Protein AF-A0A6B3G313-F1 (afdb_monomer_lite)

Structure (mmCIF, N/CA/C/O backbone):
data_AF-A0A6B3G313-F1
#
_entry.id   AF-A0A6B3G313-F1
#
loop_
_atom_site.group_PDB
_atom_site.id
_atom_site.type_symbol
_atom_site.label_atom_id
_atom_site.label_alt_id
_atom_site.label_comp_id
_atom_site.label_asym_id
_atom_site.label_entity_id
_atom_site.label_seq_id
_atom_site.pdbx_PDB_ins_code
_atom_site.Cartn_x
_atom_site.Cartn_y
_atom_site.Cartn_z
_atom_site.occupancy
_atom_site.B_iso_or_equiv
_atom_site.auth_seq_id
_atom_site.auth_comp_id
_atom_site.auth_asym_id
_atom_site.auth_atom_id
_atom_site.pdbx_PDB_model_num
ATOM 1 N N . ALA A 1 1 ? -5.658 -6.125 6.075 1.00 93.69 1 ALA A N 1
ATOM 2 C CA . ALA A 1 1 ? -6.879 -5.408 5.652 1.00 93.69 1 ALA A CA 1
ATOM 3 C C . ALA A 1 1 ? -8.143 -6.051 6.220 1.00 93.69 1 ALA A C 1
ATOM 5 O O . ALA A 1 1 ? -8.729 -5.476 7.123 1.00 93.69 1 ALA A O 1
ATOM 6 N N . GLU A 1 2 ? -8.532 -7.254 5.785 1.00 96.81 2 GLU A N 1
ATOM 7 C CA . GLU A 1 2 ? -9.830 -7.853 6.154 1.00 96.81 2 GLU A CA 1
ATOM 8 C C . GLU A 1 2 ? -10.106 -7.962 7.658 1.00 96.81 2 GLU A C 1
ATOM 10 O O . GLU A 1 2 ? -11.240 -7.786 8.086 1.00 96.81 2 GLU A O 1
ATOM 15 N N . HIS A 1 3 ? -9.084 -8.248 8.470 1.00 97.56 3 HIS A N 1
ATOM 16 C CA . HIS A 1 3 ? -9.241 -8.299 9.923 1.00 97.56 3 HIS A CA 1
ATOM 17 C C . HIS A 1 3 ? -9.705 -6.951 10.498 1.00 97.56 3 HIS A C 1
ATOM 19 O O . HIS A 1 3 ? -10.662 -6.925 11.259 1.00 97.56 3 HIS A O 1
ATOM 25 N N . LEU A 1 4 ? -9.092 -5.839 10.076 1.00 97.62 4 LEU A N 1
ATOM 26 C CA . LEU A 1 4 ? -9.481 -4.488 10.498 1.00 97.62 4 LEU A CA 1
ATOM 27 C C . LEU A 1 4 ? -10.876 -4.116 9.980 1.00 97.62 4 LEU A C 1
ATOM 29 O O . LEU A 1 4 ? -11.671 -3.552 10.724 1.00 97.62 4 LEU A O 1
ATOM 33 N N . ILE A 1 5 ? -11.204 -4.516 8.748 1.00 98.00 5 ILE A N 1
ATOM 34 C CA . ILE A 1 5 ? -12.547 -4.323 8.180 1.00 98.00 5 ILE A CA 1
ATOM 35 C C . ILE A 1 5 ? -13.600 -5.059 9.018 1.00 98.00 5 ILE A C 1
ATOM 37 O O . ILE A 1 5 ? -14.640 -4.492 9.339 1.00 98.00 5 ILE A O 1
ATOM 41 N N . ARG A 1 6 ? -13.330 -6.305 9.435 1.00 97.94 6 ARG A N 1
ATOM 42 C CA . ARG A 1 6 ? -14.235 -7.067 10.316 1.00 97.94 6 ARG A CA 1
ATOM 43 C C . ARG A 1 6 ? -14.421 -6.428 11.692 1.00 97.94 6 ARG A C 1
ATOM 45 O O . ARG A 1 6 ? -15.450 -6.660 12.314 1.00 97.94 6 ARG A O 1
ATOM 52 N N . LEU A 1 7 ? -13.452 -5.640 12.154 1.00 98.19 7 LEU A N 1
ATOM 53 C CA . LEU A 1 7 ? -13.543 -4.864 13.393 1.00 98.19 7 LEU A CA 1
ATOM 54 C C . LEU A 1 7 ? -14.264 -3.515 13.212 1.00 98.19 7 LEU A C 1
ATOM 56 O O . LEU A 1 7 ? -14.427 -2.787 14.184 1.00 98.19 7 LEU A O 1
ATOM 60 N N . GLY A 1 8 ? -14.722 -3.189 11.997 1.00 98.12 8 GLY A N 1
ATOM 61 C CA . GLY A 1 8 ? -15.471 -1.966 11.698 1.00 98.12 8 GLY A CA 1
ATOM 62 C C . GLY A 1 8 ? -14.615 -0.786 11.235 1.00 98.12 8 GLY A C 1
ATOM 63 O O . GLY A 1 8 ? -15.145 0.311 11.088 1.00 98.12 8 GLY A O 1
ATOM 64 N N . HIS A 1 9 ? -13.317 -0.984 10.990 1.00 98.12 9 HIS A N 1
ATOM 65 C CA . HIS A 1 9 ? -12.454 0.068 10.453 1.00 98.12 9 HIS A CA 1
ATOM 66 C C . HIS A 1 9 ? -12.595 0.196 8.935 1.00 98.12 9 HIS A C 1
ATOM 68 O O . HIS A 1 9 ? -12.657 -0.805 8.214 1.00 98.12 9 HIS A O 1
ATOM 74 N N . GLU A 1 10 ? -12.558 1.431 8.440 1.00 97.69 10 GLU A N 1
ATOM 75 C CA . GLU A 1 10 ? -12.397 1.698 7.017 1.00 97.69 10 GLU A CA 1
ATOM 76 C C . GLU A 1 10 ? -10.942 1.451 6.608 1.00 97.69 10 GLU A C 1
ATOM 78 O O . GLU A 1 10 ? -10.001 1.910 7.255 1.00 97.69 10 GLU A O 1
ATOM 83 N N . VAL A 1 11 ? -10.744 0.671 5.546 1.00 98.00 11 VAL A N 1
ATOM 84 C CA . VAL A 1 11 ? -9.412 0.320 5.054 1.00 98.00 11 VAL A CA 1
ATOM 85 C C . VAL A 1 11 ? -9.391 0.509 3.550 1.00 98.00 11 VAL A C 1
ATOM 87 O O . VAL A 1 11 ? -10.234 -0.042 2.848 1.00 98.00 11 VAL A O 1
ATOM 90 N N . SER A 1 12 ? -8.378 1.217 3.060 1.00 98.06 12 SER A N 1
ATOM 91 C CA . SER A 1 12 ? -8.014 1.254 1.647 1.00 98.06 12 SER A CA 1
ATOM 92 C C . SER A 1 12 ? -6.596 0.711 1.482 1.00 98.06 12 SER A C 1
ATOM 94 O O . SER A 1 12 ? -5.729 0.961 2.318 1.00 98.06 12 SER A O 1
ATOM 96 N N . VAL A 1 13 ? -6.349 -0.056 0.422 1.00 97.50 13 VAL A N 1
ATOM 97 C CA . VAL A 1 13 ? -5.041 -0.653 0.126 1.00 97.50 13 VAL A CA 1
ATOM 98 C C . VAL A 1 13 ? -4.598 -0.218 -1.260 1.00 97.50 13 VAL A C 1
ATOM 100 O O . VAL A 1 13 ? -5.185 -0.636 -2.251 1.00 97.50 13 VAL A O 1
ATOM 103 N N . LEU A 1 14 ? -3.535 0.579 -1.343 1.00 95.69 14 LEU A N 1
ATOM 104 C CA . LEU A 1 14 ? -2.907 0.917 -2.616 1.00 95.69 14 LEU A CA 1
ATOM 105 C C . LEU A 1 14 ? -1.860 -0.144 -2.980 1.00 95.69 14 LEU A C 1
ATOM 107 O O . LEU A 1 14 ? -0.883 -0.324 -2.253 1.00 95.69 14 LEU A O 1
ATOM 111 N N . ALA A 1 15 ? -2.046 -0.836 -4.104 1.00 93.06 15 ALA A N 1
ATOM 112 C CA . ALA A 1 15 ? -1.151 -1.913 -4.530 1.00 93.06 15 ALA A CA 1
ATOM 113 C C . ALA A 1 15 ? -0.972 -1.959 -6.057 1.00 93.06 15 ALA A C 1
ATOM 115 O O . ALA A 1 15 ? -1.869 -1.543 -6.793 1.00 93.06 15 ALA A O 1
ATOM 116 N N . PRO A 1 16 ? 0.164 -2.470 -6.566 1.00 90.75 16 PRO A N 1
ATOM 117 C CA . PRO A 1 16 ? 0.299 -2.819 -7.977 1.00 90.75 16 PRO A CA 1
ATOM 118 C C . PRO A 1 16 ? -0.769 -3.823 -8.416 1.00 90.75 16 PRO A C 1
ATOM 120 O O . PRO A 1 16 ? -1.033 -4.787 -7.701 1.00 90.75 16 PRO A O 1
ATOM 123 N N . ALA A 1 17 ? -1.330 -3.632 -9.607 1.00 90.62 17 ALA A N 1
ATOM 124 C CA . ALA A 1 17 ? -2.228 -4.602 -10.226 1.00 90.62 17 ALA A CA 1
ATOM 125 C C . ALA A 1 17 ? -2.217 -4.451 -11.750 1.00 90.62 17 ALA A C 1
ATOM 127 O O . ALA A 1 17 ? -2.067 -3.338 -12.265 1.00 90.62 17 ALA A O 1
ATOM 128 N N . ASP A 1 18 ? -2.375 -5.571 -12.454 1.00 86.56 18 ASP A N 1
ATOM 129 C CA . ASP A 1 18 ? -2.667 -5.576 -13.888 1.00 86.56 18 ASP A CA 1
ATOM 130 C C . ASP A 1 18 ? -4.163 -5.306 -14.111 1.00 86.56 18 ASP A C 1
ATOM 132 O O . ASP A 1 18 ? -4.978 -5.653 -13.256 1.00 86.56 18 ASP A O 1
ATOM 136 N N . ASP A 1 19 ? -4.524 -4.716 -15.254 1.00 80.00 19 ASP A N 1
ATOM 137 C CA . ASP A 1 19 ? -5.892 -4.237 -15.532 1.00 80.00 19 ASP A CA 1
ATOM 138 C C . ASP A 1 19 ? -6.960 -5.346 -15.438 1.00 80.00 19 ASP A C 1
ATOM 140 O O . ASP A 1 19 ? -8.076 -5.098 -14.991 1.00 80.00 19 ASP A O 1
ATOM 144 N N . GLU A 1 20 ? -6.592 -6.586 -15.765 1.00 84.75 20 GLU A N 1
ATOM 145 C CA . GLU A 1 20 ? -7.478 -7.761 -15.726 1.00 84.75 20 GLU A CA 1
ATOM 146 C C . GLU A 1 20 ? -7.509 -8.465 -14.357 1.00 84.75 20 GLU A C 1
ATOM 148 O O . GLU A 1 20 ? -8.180 -9.483 -14.185 1.00 84.75 20 GLU A O 1
ATOM 153 N N . THR A 1 21 ? -6.752 -7.975 -13.369 1.00 87.69 21 THR A N 1
ATOM 154 C CA . THR A 1 21 ? -6.684 -8.617 -12.052 1.00 87.69 21 THR A CA 1
ATOM 155 C C . THR A 1 21 ? -7.937 -8.263 -11.248 1.00 87.69 21 THR A C 1
ATOM 157 O O . THR A 1 21 ? -8.125 -7.087 -10.929 1.00 87.69 21 THR A O 1
ATO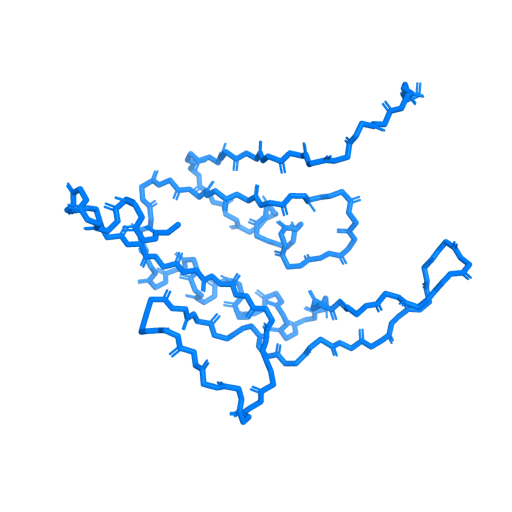M 160 N N . PRO A 1 22 ? -8.789 -9.230 -10.854 1.00 91.81 22 PRO A N 1
ATOM 161 C CA . PRO A 1 22 ? -9.917 -8.933 -9.984 1.00 91.81 22 PRO A CA 1
ATOM 162 C C . PRO A 1 22 ? -9.400 -8.520 -8.605 1.00 91.81 22 PRO A C 1
ATOM 164 O O . PRO A 1 22 ? -8.680 -9.269 -7.942 1.00 91.81 22 PRO A O 1
ATOM 167 N N . LEU A 1 23 ? -9.774 -7.320 -8.169 1.00 93.69 23 LEU A N 1
ATOM 168 C CA . LEU A 1 23 ? -9.348 -6.759 -6.893 1.00 93.69 23 LEU A CA 1
ATOM 169 C C . LEU A 1 23 ? -10.515 -6.705 -5.899 1.00 93.69 23 LEU A C 1
ATOM 171 O O . LEU A 1 23 ? -11.641 -6.372 -6.281 1.00 93.69 23 LEU A O 1
ATOM 175 N N . PRO A 1 24 ? -10.271 -6.986 -4.606 1.00 95.62 24 PRO A N 1
ATOM 176 C CA . PRO A 1 24 ? -11.239 -6.682 -3.562 1.00 95.62 24 PRO A CA 1
ATOM 177 C C . PRO A 1 24 ? -11.614 -5.195 -3.578 1.00 95.62 24 PRO A C 1
ATOM 179 O O . PRO A 1 24 ? -10.778 -4.345 -3.873 1.00 95.62 24 PRO A O 1
ATOM 182 N N . ARG A 1 25 ? -12.846 -4.860 -3.173 1.00 94.69 25 ARG A N 1
ATOM 183 C CA . ARG A 1 25 ? -13.371 -3.476 -3.217 1.00 94.69 25 ARG A CA 1
ATOM 184 C C . ARG A 1 25 ? -12.540 -2.442 -2.452 1.00 94.69 25 ARG A C 1
ATOM 186 O O . ARG A 1 25 ? -12.600 -1.265 -2.776 1.00 94.69 25 ARG A O 1
ATOM 193 N N . TYR A 1 26 ? -11.799 -2.870 -1.434 1.00 96.25 26 TYR A N 1
ATOM 194 C CA . TYR A 1 26 ? -10.936 -1.994 -0.640 1.00 96.25 26 TYR A CA 1
ATOM 195 C C . TYR A 1 26 ? -9.550 -1.775 -1.269 1.00 96.25 26 TYR A C 1
ATOM 197 O O . TYR A 1 26 ? -8.735 -1.051 -0.702 1.00 96.25 26 TYR A O 1
ATOM 205 N N . VAL A 1 27 ? -9.236 -2.421 -2.396 1.00 97.00 27 VAL A N 1
ATOM 206 C CA . VAL A 1 27 ? -7.936 -2.307 -3.062 1.00 97.00 27 VAL A CA 1
ATOM 207 C C . VAL A 1 27 ? -8.029 -1.326 -4.225 1.00 97.00 27 VAL A C 1
ATOM 209 O O . VAL A 1 27 ? -8.877 -1.451 -5.105 1.00 97.00 27 VAL A O 1
ATOM 212 N N . VAL A 1 28 ? -7.109 -0.367 -4.246 1.00 95.56 28 VAL A N 1
ATOM 213 C CA . VAL A 1 28 ? -6.930 0.616 -5.312 1.00 95.56 28 VAL A CA 1
ATOM 214 C C . VAL A 1 28 ? -5.683 0.245 -6.105 1.00 95.56 28 VAL A C 1
ATOM 216 O O . VAL A 1 28 ? -4.594 0.089 -5.546 1.00 95.56 28 VAL A O 1
ATOM 219 N N .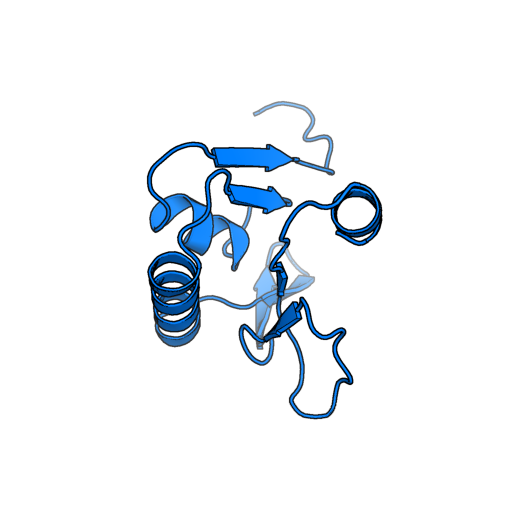 SER A 1 29 ? -5.830 0.119 -7.424 1.00 94.12 29 SER A N 1
ATOM 220 C CA . SER A 1 29 ? -4.699 -0.166 -8.304 1.00 94.12 29 SER A CA 1
ATOM 221 C C . SER A 1 29 ? -3.769 1.046 -8.415 1.00 94.12 29 SER A C 1
ATOM 223 O O . SER A 1 29 ? -4.171 2.142 -8.806 1.00 94.12 29 SER A O 1
ATOM 225 N N . ALA A 1 30 ? -2.482 0.830 -8.149 1.00 92.81 30 ALA A N 1
ATOM 226 C CA . ALA A 1 30 ? -1.400 1.756 -8.481 1.00 92.81 30 ALA A CA 1
ATOM 227 C C . ALA A 1 30 ? -0.942 1.628 -9.950 1.00 92.81 30 ALA A C 1
ATOM 229 O O . ALA A 1 30 ? 0.020 2.286 -10.371 1.00 92.81 30 ALA A O 1
ATOM 230 N N . GLY A 1 31 ? -1.636 0.796 -10.731 1.00 90.69 31 GLY A N 1
ATOM 231 C CA . GLY A 1 31 ? -1.306 0.358 -12.081 1.00 90.69 31 GLY A CA 1
ATOM 232 C C . GLY A 1 31 ? -0.263 -0.754 -12.120 1.00 90.69 31 GLY A C 1
ATOM 233 O O . GLY A 1 31 ? 0.225 -1.221 -11.088 1.00 90.69 31 GLY A O 1
ATOM 234 N N . ARG A 1 32 ? 0.105 -1.151 -13.338 1.00 87.69 32 ARG A N 1
ATOM 235 C CA . ARG A 1 32 ? 1.025 -2.262 -13.575 1.00 87.69 32 ARG A CA 1
ATOM 236 C C . ARG A 1 32 ? 2.451 -1.979 -13.099 1.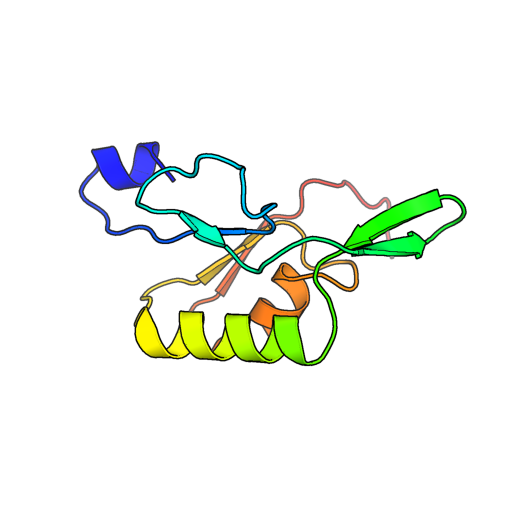00 87.69 32 ARG A C 1
ATOM 238 O O . ARG A 1 32 ? 3.029 -0.940 -13.419 1.00 87.69 32 ARG A O 1
ATOM 245 N N . ALA A 1 33 ? 3.044 -2.965 -12.429 1.00 86.56 33 ALA A N 1
ATOM 246 C CA . ALA A 1 33 ? 4.459 -2.966 -12.073 1.00 86.56 33 ALA A CA 1
ATOM 247 C C . ALA A 1 33 ? 5.349 -3.211 -13.300 1.00 86.56 33 ALA A C 1
ATOM 249 O O . ALA A 1 33 ? 5.102 -4.128 -14.094 1.00 86.56 33 ALA A O 1
ATOM 250 N N . VAL A 1 34 ? 6.413 -2.419 -13.429 1.00 83.25 34 VAL A N 1
ATOM 251 C CA . VAL A 1 34 ? 7.381 -2.500 -14.529 1.00 83.25 34 VAL A CA 1
ATOM 252 C C . VAL A 1 34 ? 8.616 -3.281 -14.063 1.00 83.25 34 VAL A C 1
ATOM 254 O O . VAL A 1 34 ? 9.070 -3.064 -12.938 1.00 83.25 34 VAL A O 1
ATOM 257 N N . PRO A 1 35 ? 9.163 -4.202 -14.880 1.00 81.94 35 PRO A N 1
ATOM 258 C CA . PRO A 1 35 ? 10.409 -4.885 -14.554 1.00 81.94 35 PRO A CA 1
ATOM 259 C C . PRO A 1 35 ? 11.590 -3.906 -14.580 1.00 81.94 35 PRO A C 1
ATOM 261 O O . PRO A 1 35 ? 11.814 -3.218 -15.574 1.00 81.94 35 PRO A O 1
ATOM 264 N N . VAL A 1 36 ? 12.357 -3.870 -13.495 1.00 78.12 36 VAL A N 1
ATOM 265 C CA . VAL A 1 36 ? 13.550 -3.040 -13.320 1.00 78.12 36 VAL A CA 1
ATOM 266 C C . VAL A 1 36 ? 14.689 -3.921 -12.794 1.00 78.12 36 VAL A C 1
ATOM 268 O O . VAL A 1 36 ? 14.490 -4.645 -11.814 1.00 78.12 36 VAL A O 1
ATOM 271 N N . PRO A 1 37 ? 15.883 -3.885 -13.411 1.00 77.69 37 PRO A N 1
ATOM 272 C CA . PRO A 1 37 ? 17.055 -4.568 -12.874 1.00 77.69 37 PRO A CA 1
ATOM 273 C C . PRO A 1 37 ? 17.428 -4.021 -11.489 1.00 77.69 37 PRO A C 1
ATOM 275 O O . PRO A 1 37 ? 17.587 -2.813 -11.318 1.00 77.69 37 PRO A O 1
ATOM 278 N N . TYR A 1 38 ? 17.581 -4.901 -10.502 1.00 68.25 38 TYR A N 1
ATOM 279 C CA . TYR A 1 38 ? 17.923 -4.543 -9.127 1.00 68.25 38 TYR A CA 1
ATOM 280 C C . TYR A 1 38 ? 18.718 -5.666 -8.447 1.00 68.25 38 TYR A C 1
ATOM 282 O O . TYR A 1 38 ? 18.282 -6.818 -8.427 1.00 68.25 38 TYR A O 1
ATOM 290 N N . ASN A 1 39 ? 19.889 -5.334 -7.889 1.00 68.00 39 ASN A N 1
ATOM 291 C CA . ASN A 1 39 ? 20.767 -6.257 -7.150 1.00 68.00 39 ASN A CA 1
ATOM 292 C C . ASN A 1 39 ? 21.039 -7.596 -7.868 1.00 68.00 39 ASN A C 1
ATOM 294 O O . ASN A 1 39 ? 20.993 -8.660 -7.258 1.00 68.00 39 ASN A O 1
ATOM 298 N N . GLY A 1 40 ? 21.283 -7.557 -9.182 1.00 75.12 40 GLY A N 1
ATOM 299 C CA . GLY A 1 40 ? 21.542 -8.761 -9.986 1.00 75.12 40 GLY A CA 1
ATOM 300 C C . GLY A 1 40 ? 20.298 -9.591 -10.335 1.00 75.12 40 GLY A C 1
ATOM 301 O O . GLY A 1 40 ? 20.427 -10.648 -10.943 1.00 75.12 40 GLY A O 1
ATOM 302 N N . SER A 1 41 ? 19.099 -9.110 -9.995 1.00 73.62 41 SER A N 1
ATOM 303 C CA . SER A 1 41 ? 17.802 -9.708 -10.339 1.00 73.62 41 SER A CA 1
ATOM 304 C C . SER A 1 41 ? 16.909 -8.712 -11.096 1.00 73.62 41 SER A C 1
ATOM 306 O O . SER A 1 41 ? 17.291 -7.559 -11.296 1.00 73.62 41 SER A O 1
ATOM 308 N N . VAL A 1 42 ? 15.717 -9.133 -11.528 1.00 75.88 42 VAL A N 1
ATOM 309 C CA . VAL A 1 42 ? 14.685 -8.236 -12.076 1.00 75.88 42 VAL A CA 1
ATOM 310 C C . VAL A 1 42 ? 13.551 -8.125 -11.063 1.00 75.88 42 VAL A C 1
ATOM 312 O O . VAL A 1 42 ? 12.826 -9.092 -10.833 1.00 75.88 42 VAL A O 1
ATOM 315 N N . ALA A 1 43 ? 13.380 -6.940 -10.481 1.00 76.88 43 ALA A N 1
ATOM 316 C CA . ALA A 1 43 ? 12.269 -6.629 -9.591 1.00 76.88 43 ALA A CA 1
ATOM 317 C C . ALA A 1 43 ? 11.109 -6.017 -10.387 1.00 76.88 43 ALA A C 1
ATOM 319 O O . ALA A 1 43 ? 11.329 -5.268 -11.334 1.00 76.88 43 ALA A O 1
ATOM 320 N N . ARG A 1 44 ? 9.857 -6.302 -10.013 1.00 77.44 44 ARG A N 1
ATOM 321 C CA . ARG A 1 44 ? 8.684 -5.630 -10.596 1.00 77.44 44 ARG A CA 1
ATOM 322 C C . ARG A 1 44 ? 8.251 -4.496 -9.678 1.00 77.44 44 ARG A C 1
ATOM 324 O O . ARG A 1 44 ? 7.779 -4.756 -8.577 1.00 77.44 44 ARG A O 1
ATOM 331 N N . LEU A 1 45 ? 8.414 -3.253 -10.127 1.00 79.31 45 LEU A N 1
ATOM 332 C CA . LEU A 1 45 ? 8.245 -2.065 -9.290 1.00 79.31 45 LEU A CA 1
ATOM 333 C C . LEU A 1 45 ? 7.226 -1.086 -9.891 1.0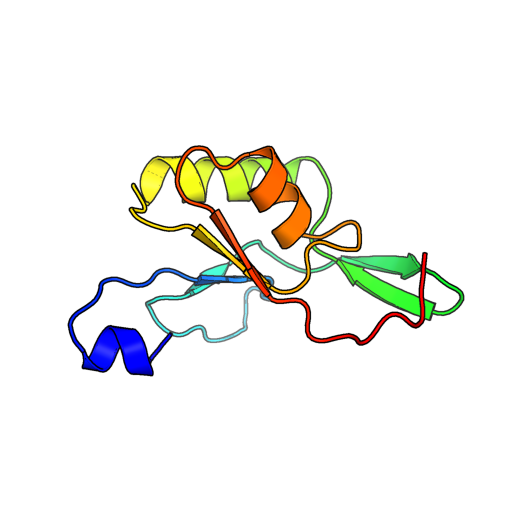0 79.31 45 LEU A C 1
ATOM 335 O O . LEU A 1 45 ? 7.211 -0.840 -11.099 1.00 79.31 45 LEU A O 1
ATOM 339 N N . ASN A 1 46 ? 6.413 -0.471 -9.029 1.00 80.88 46 ASN A N 1
ATOM 340 C CA . ASN A 1 46 ? 5.669 0.751 -9.343 1.00 80.88 46 ASN A CA 1
ATOM 341 C C . ASN A 1 46 ? 6.468 1.942 -8.825 1.00 80.88 46 ASN A C 1
ATOM 343 O O . ASN A 1 46 ? 6.389 2.297 -7.650 1.00 80.88 46 ASN A O 1
ATOM 347 N N . PHE A 1 47 ? 7.245 2.557 -9.710 1.00 77.50 47 PHE A N 1
ATOM 348 C CA . PHE A 1 47 ? 8.063 3.723 -9.393 1.00 77.50 47 PHE A CA 1
ATOM 349 C C . PHE A 1 47 ? 7.987 4.758 -10.530 1.00 77.50 47 PHE A C 1
ATOM 351 O O . PHE A 1 47 ? 7.515 4.441 -11.622 1.00 77.50 47 PHE A O 1
ATOM 358 N N . GLY A 1 48 ? 8.379 6.009 -10.271 1.00 85.19 48 GLY A N 1
ATOM 359 C CA . GLY A 1 48 ? 8.344 7.106 -11.251 1.00 85.19 48 GLY A CA 1
ATOM 360 C C . GLY A 1 48 ? 7.109 8.016 -11.174 1.00 85.19 48 GLY A C 1
ATOM 361 O O . GLY A 1 48 ? 6.253 7.872 -10.299 1.00 85.19 48 GLY A O 1
ATOM 362 N N . PHE A 1 49 ? 7.027 8.984 -12.095 1.00 87.94 49 PHE A N 1
ATOM 363 C CA . PHE A 1 49 ? 6.081 10.110 -12.024 1.00 87.94 49 PHE A CA 1
ATOM 364 C C . PHE A 1 49 ? 4.605 9.697 -11.963 1.00 87.94 49 PHE A C 1
ATOM 366 O O . PHE A 1 49 ? 3.847 10.266 -11.179 1.00 87.94 49 PHE A O 1
ATOM 373 N N . LEU A 1 50 ? 4.196 8.698 -12.752 1.00 91.38 50 LEU A N 1
ATOM 374 C CA . LEU A 1 50 ? 2.810 8.214 -12.762 1.00 91.38 50 LEU A CA 1
ATOM 375 C C . LEU A 1 50 ? 2.438 7.535 -11.439 1.00 91.38 50 LEU A C 1
ATOM 377 O O . LEU A 1 50 ? 1.383 7.820 -10.875 1.00 91.38 50 LEU A O 1
ATOM 381 N N . SER A 1 51 ? 3.327 6.691 -10.910 1.00 91.69 51 SER A N 1
ATOM 382 C CA . SER A 1 51 ? 3.151 6.043 -9.606 1.00 91.69 51 SER A CA 1
ATOM 383 C C . SER A 1 51 ? 3.069 7.085 -8.488 1.00 91.69 51 SER A C 1
ATOM 385 O O . SER A 1 51 ? 2.166 7.025 -7.660 1.00 91.69 51 SER A O 1
ATOM 387 N N . ALA A 1 52 ? 3.935 8.104 -8.515 1.00 92.75 52 ALA A N 1
ATOM 388 C CA . ALA A 1 52 ? 3.904 9.204 -7.551 1.00 92.75 52 ALA A CA 1
ATOM 389 C C . ALA A 1 52 ? 2.603 10.022 -7.638 1.00 92.75 52 ALA A C 1
ATOM 391 O O . ALA A 1 52 ? 2.028 10.385 -6.614 1.00 92.75 52 ALA A O 1
ATOM 392 N N . ALA A 1 53 ? 2.101 10.293 -8.847 1.00 94.88 53 ALA A N 1
ATOM 393 C CA . ALA A 1 53 ? 0.826 10.981 -9.033 1.00 94.88 53 ALA A CA 1
ATOM 394 C C . ALA A 1 53 ? -0.351 10.178 -8.459 1.00 94.88 53 ALA A C 1
ATOM 396 O O . ALA A 1 53 ? -1.177 10.749 -7.749 1.00 94.88 53 ALA A O 1
ATOM 397 N N . ARG A 1 54 ? -0.390 8.860 -8.699 1.00 95.12 54 ARG A N 1
ATOM 398 C CA . ARG A 1 54 ? -1.412 7.960 -8.140 1.00 95.12 54 ARG A CA 1
ATOM 399 C C . ARG A 1 54 ? -1.360 7.901 -6.616 1.00 95.12 54 ARG A C 1
ATOM 401 O O . ARG A 1 54 ? -2.401 8.021 -5.984 1.00 95.12 54 ARG A O 1
ATOM 408 N N . VAL A 1 55 ? -0.164 7.793 -6.035 1.00 95.50 55 VAL A N 1
ATOM 409 C CA . VAL A 1 55 ? 0.034 7.828 -4.576 1.00 95.50 55 VAL A CA 1
ATOM 410 C C . VAL A 1 55 ? -0.507 9.125 -3.985 1.00 95.50 55 VAL A C 1
ATOM 412 O O . VAL A 1 55 ? -1.314 9.080 -3.064 1.00 95.50 55 VAL A O 1
ATOM 415 N N . ARG A 1 56 ? -0.120 10.284 -4.534 1.00 95.44 56 ARG A N 1
ATOM 416 C CA . ARG A 1 56 ? -0.597 11.586 -4.037 1.00 95.44 56 ARG A CA 1
ATOM 417 C C . ARG A 1 56 ? -2.112 11.715 -4.131 1.00 95.44 56 ARG A C 1
ATOM 419 O O . ARG A 1 56 ? -2.728 12.201 -3.192 1.00 95.44 56 ARG A O 1
ATOM 426 N N . ARG A 1 57 ? -2.704 11.273 -5.245 1.00 96.00 57 ARG A N 1
ATOM 427 C CA . ARG A 1 57 ? -4.158 11.292 -5.434 1.00 96.00 57 ARG A CA 1
ATOM 428 C C . ARG A 1 57 ? -4.860 10.412 -4.402 1.00 96.00 57 ARG A C 1
ATOM 430 O O . ARG A 1 57 ? -5.802 10.868 -3.774 1.00 96.00 57 ARG A O 1
ATOM 437 N N . TRP A 1 58 ? -4.368 9.192 -4.199 1.00 97.19 58 TRP A N 1
ATOM 438 C CA . TRP A 1 58 ? -4.926 8.256 -3.225 1.00 97.19 58 TRP A CA 1
ATOM 439 C C . TRP A 1 58 ? -4.828 8.781 -1.787 1.00 97.19 58 TRP A C 1
ATOM 441 O O . TRP A 1 58 ? -5.812 8.740 -1.059 1.00 97.19 58 TRP A O 1
ATOM 451 N N . LEU A 1 59 ? -3.677 9.339 -1.398 1.00 96.31 59 LEU A N 1
ATOM 452 C CA . LEU A 1 59 ? -3.489 9.949 -0.077 1.00 96.31 59 LEU A CA 1
ATOM 453 C C . LEU A 1 59 ? -4.402 11.161 0.141 1.00 96.31 59 LEU A C 1
ATOM 455 O O . LEU A 1 59 ? -4.977 11.306 1.213 1.00 96.31 59 LEU A O 1
ATOM 459 N N . HIS A 1 60 ? -4.530 12.021 -0.873 1.00 95.00 60 HIS A N 1
ATOM 460 C CA . HIS A 1 60 ? -5.383 13.206 -0.815 1.00 95.00 60 HIS A CA 1
ATOM 461 C C . HIS A 1 60 ? -6.865 12.838 -0.679 1.00 95.00 60 HIS A C 1
ATOM 463 O O . HIS A 1 60 ? -7.569 13.418 0.140 1.00 95.00 60 HIS A O 1
ATOM 469 N N . ASP A 1 61 ? -7.335 11.879 -1.477 1.00 95.50 61 ASP A N 1
ATOM 470 C CA . ASP A 1 61 ? -8.752 11.517 -1.523 1.00 95.50 61 ASP A CA 1
ATOM 471 C C . ASP A 1 61 ? -9.173 10.619 -0.347 1.00 95.50 61 ASP A C 1
ATOM 473 O O . ASP A 1 61 ? -10.348 10.597 0.002 1.00 95.50 61 ASP A O 1
ATOM 477 N N . GLY A 1 62 ? -8.238 9.869 0.249 1.00 92.75 62 GLY A N 1
ATOM 478 C CA . GLY A 1 62 ? -8.539 8.866 1.273 1.00 92.75 62 GLY A CA 1
ATOM 479 C C . GLY A 1 62 ? -8.595 9.367 2.717 1.00 92.75 62 GLY A C 1
ATOM 480 O O . GLY A 1 62 ? -9.037 8.613 3.576 1.00 92.75 62 GLY A O 1
ATOM 481 N N . THR A 1 63 ? -8.142 10.598 2.999 1.00 90.38 63 THR A N 1
ATOM 482 C CA . THR A 1 63 ? -8.215 11.245 4.333 1.00 90.38 63 THR A CA 1
ATOM 483 C C . THR A 1 63 ? -7.887 10.305 5.506 1.00 90.38 63 THR A C 1
ATOM 485 O O . THR A 1 63 ? -8.660 10.176 6.450 1.00 90.38 63 THR A O 1
ATOM 488 N N . PHE A 1 64 ? -6.763 9.594 5.421 1.00 96.50 64 PHE A N 1
ATOM 489 C CA . PHE A 1 64 ? -6.443 8.505 6.345 1.00 96.50 64 PHE A CA 1
ATOM 490 C C . PHE A 1 64 ? -5.969 8.993 7.721 1.00 96.50 64 PHE A C 1
ATOM 492 O O . PHE A 1 64 ? -5.061 9.820 7.803 1.00 96.50 64 PHE A O 1
ATOM 499 N N . ASP A 1 65 ? -6.486 8.387 8.794 1.00 97.06 65 ASP A N 1
ATOM 500 C CA . ASP A 1 65 ? -5.993 8.617 10.162 1.00 97.06 65 ASP A CA 1
ATOM 501 C C . ASP A 1 65 ? -4.592 8.024 10.386 1.00 97.06 65 ASP A C 1
ATOM 503 O O . ASP A 1 65 ? -3.788 8.553 11.156 1.00 97.06 65 ASP A O 1
ATOM 507 N N . VAL A 1 66 ? -4.299 6.901 9.719 1.00 96.94 66 VAL A N 1
ATOM 508 C CA . VAL A 1 66 ? -3.016 6.192 9.786 1.00 96.94 66 VAL A CA 1
ATOM 509 C C . VAL A 1 66 ? -2.641 5.666 8.407 1.00 96.94 66 VAL A C 1
ATOM 511 O O . VAL A 1 66 ? -3.435 4.999 7.743 1.00 96.94 66 VAL A O 1
ATOM 514 N N . ILE A 1 67 ? -1.390 5.894 8.007 1.00 97.19 67 ILE A N 1
ATOM 515 C CA . ILE A 1 67 ? -0.793 5.286 6.816 1.00 97.19 67 ILE A CA 1
ATOM 516 C C . ILE A 1 67 ? 0.112 4.134 7.241 1.00 97.19 67 ILE A C 1
ATOM 518 O O . ILE A 1 67 ? 1.149 4.348 7.866 1.00 97.19 67 ILE A O 1
ATOM 522 N N . HIS A 1 68 ? -0.250 2.905 6.869 1.00 97.00 68 HIS A N 1
ATOM 523 C CA . HIS A 1 68 ? 0.594 1.728 7.087 1.00 97.00 68 HIS A CA 1
ATOM 524 C C . HIS A 1 68 ? 1.313 1.336 5.794 1.00 97.00 68 HIS A C 1
ATOM 526 O O . HIS A 1 68 ? 0.686 0.979 4.800 1.00 97.00 68 HIS A O 1
ATOM 532 N N . ILE A 1 69 ? 2.643 1.391 5.816 1.00 94.69 69 ILE A N 1
ATOM 533 C CA . ILE A 1 69 ? 3.521 1.056 4.698 1.00 94.69 69 ILE A CA 1
ATOM 534 C C . ILE A 1 69 ? 4.217 -0.285 4.950 1.00 94.69 69 ILE A C 1
ATOM 536 O O . ILE A 1 69 ? 4.774 -0.529 6.022 1.00 94.69 69 ILE A O 1
ATOM 540 N N . HIS A 1 70 ? 4.241 -1.142 3.935 1.00 91.56 70 HIS A N 1
ATOM 541 C CA . HIS A 1 70 ? 5.033 -2.368 3.942 1.00 91.56 70 HIS A CA 1
ATOM 542 C C . HIS A 1 70 ? 6.323 -2.163 3.139 1.00 91.56 70 HIS A C 1
ATOM 544 O O . HIS A 1 70 ? 6.277 -1.715 1.996 1.00 91.56 70 HIS A O 1
ATOM 550 N N . GLU A 1 71 ? 7.458 -2.480 3.760 1.00 84.69 71 GLU A N 1
ATOM 551 C CA . GLU A 1 71 ? 8.801 -2.553 3.162 1.00 84.69 71 GLU A CA 1
ATOM 552 C C . GLU A 1 71 ? 9.231 -1.349 2.293 1.00 84.69 71 GLU A C 1
ATOM 554 O O . GLU A 1 71 ? 9.492 -1.489 1.095 1.00 84.69 71 GLU A O 1
ATOM 559 N N . PRO A 1 72 ? 9.393 -0.144 2.872 1.00 78.06 72 PRO A N 1
ATOM 560 C CA . PRO A 1 72 ? 9.814 1.047 2.127 1.00 78.06 72 PRO A CA 1
ATOM 561 C C . PRO A 1 72 ? 11.335 1.117 1.847 1.00 78.06 72 PRO A C 1
ATOM 563 O O . PRO A 1 72 ? 11.895 2.207 1.793 1.00 78.06 72 PRO A O 1
ATOM 566 N N . THR A 1 73 ? 12.041 -0.012 1.706 1.00 71.19 73 THR A N 1
ATOM 567 C CA . THR A 1 73 ? 13.523 -0.047 1.628 1.00 71.19 73 THR A CA 1
ATOM 568 C C . THR A 1 73 ? 14.097 0.101 0.221 1.00 71.19 73 THR A C 1
ATOM 570 O O . THR A 1 73 ? 15.251 0.490 0.068 1.00 71.19 73 THR A O 1
ATOM 573 N N . SER A 1 74 ? 13.316 -0.200 -0.813 1.00 72.88 74 SER A N 1
ATOM 574 C CA . SER A 1 74 ? 13.713 -0.078 -2.220 1.00 72.88 74 SER A CA 1
ATOM 575 C C . SER A 1 74 ? 12.828 0.943 -2.939 1.00 72.88 74 SER A C 1
ATOM 577 O O . SER A 1 74 ? 11.755 1.276 -2.425 1.00 72.88 74 SER A O 1
ATOM 579 N N . PRO A 1 75 ? 13.237 1.458 -4.117 1.00 77.56 75 PRO A N 1
ATOM 580 C CA . PRO A 1 75 ? 12.377 2.291 -4.952 1.00 77.56 75 PRO A CA 1
ATOM 581 C C . PRO A 1 75 ? 11.045 1.587 -5.228 1.00 77.56 75 PRO A C 1
ATOM 583 O O . PRO A 1 75 ? 10.951 0.678 -6.048 1.00 77.56 75 PRO A O 1
ATOM 586 N N . SER A 1 76 ? 10.004 1.987 -4.506 1.00 84.56 76 SER A N 1
ATOM 587 C CA . SER A 1 76 ? 8.732 1.275 -4.478 1.00 84.56 76 SER A CA 1
ATOM 588 C C . SER A 1 76 ? 7.573 2.238 -4.272 1.00 84.56 76 SER A C 1
ATOM 590 O O . SER A 1 76 ? 7.747 3.408 -3.919 1.00 84.56 76 SER A O 1
ATOM 592 N N . LEU A 1 77 ? 6.364 1.714 -4.451 1.00 89.56 77 LEU A N 1
ATOM 593 C CA . LEU A 1 77 ? 5.134 2.415 -4.110 1.00 89.56 77 LEU A CA 1
ATOM 594 C C . LEU A 1 77 ? 5.107 2.818 -2.627 1.00 89.56 77 LEU A C 1
ATOM 596 O O . LEU A 1 77 ? 4.664 3.915 -2.301 1.00 89.56 77 LEU A O 1
ATOM 600 N N . GLY A 1 78 ? 5.638 1.958 -1.751 1.00 90.12 78 GLY A N 1
ATOM 601 C CA . GLY A 1 78 ? 5.752 2.221 -0.319 1.00 90.12 78 GLY A CA 1
ATOM 602 C C . GLY A 1 78 ? 6.707 3.372 -0.008 1.00 90.12 78 GLY A C 1
ATOM 603 O O . GLY A 1 78 ? 6.377 4.233 0.801 1.00 90.12 78 GLY A O 1
ATOM 604 N N . LEU A 1 79 ? 7.849 3.457 -0.698 1.00 90.31 79 LEU A N 1
ATOM 605 C CA . LEU A 1 79 ? 8.770 4.588 -0.539 1.00 90.31 79 LEU A CA 1
ATOM 606 C C . LEU A 1 79 ? 8.147 5.902 -1.037 1.00 90.31 79 LEU A C 1
ATOM 608 O O . LEU A 1 79 ? 8.243 6.926 -0.364 1.00 90.31 79 LEU A O 1
ATOM 612 N N . LEU A 1 80 ? 7.449 5.870 -2.178 1.00 92.44 80 LEU A N 1
ATOM 613 C CA . LEU A 1 80 ? 6.718 7.035 -2.690 1.00 92.44 80 LEU A CA 1
ATOM 614 C C . LEU A 1 80 ? 5.619 7.489 -1.720 1.00 92.44 80 LEU A C 1
ATOM 616 O O . LEU A 1 80 ? 5.455 8.689 -1.509 1.00 92.44 80 LEU A O 1
ATOM 620 N N . ALA A 1 81 ? 4.891 6.548 -1.113 1.00 93.19 81 ALA A N 1
ATOM 621 C CA . ALA A 1 81 ? 3.911 6.844 -0.072 1.00 93.19 81 ALA A CA 1
ATOM 622 C C . ALA A 1 81 ? 4.573 7.450 1.168 1.00 93.19 81 ALA A C 1
ATOM 624 O O . ALA A 1 81 ? 4.070 8.437 1.689 1.00 93.19 81 ALA A O 1
ATOM 625 N N . CYS A 1 82 ? 5.731 6.935 1.589 1.00 92.94 82 CYS A N 1
ATOM 626 C CA . CYS A 1 82 ? 6.480 7.470 2.724 1.00 92.94 82 CYS A CA 1
ATOM 627 C C . CYS A 1 82 ? 6.924 8.923 2.501 1.00 92.94 82 CYS A C 1
ATOM 629 O O . CYS A 1 82 ? 6.916 9.713 3.438 1.00 92.94 82 CYS A O 1
ATOM 631 N N . TRP A 1 83 ? 7.306 9.283 1.273 1.00 92.44 83 TRP A N 1
ATOM 632 C CA . TRP A 1 83 ? 7.687 10.658 0.934 1.00 92.44 83 TRP A CA 1
ATOM 633 C C . TRP A 1 83 ? 6.495 11.602 0.776 1.00 92.44 83 TRP A C 1
ATOM 635 O O . TRP A 1 83 ? 6.627 12.794 1.040 1.00 92.44 83 TRP A O 1
ATOM 645 N N . ALA A 1 84 ? 5.355 11.099 0.300 1.00 93.81 84 ALA A N 1
ATOM 646 C CA . ALA A 1 84 ? 4.189 11.923 -0.007 1.00 93.81 84 ALA A CA 1
ATOM 647 C C . ALA A 1 84 ? 3.209 12.073 1.167 1.00 93.81 84 ALA A C 1
ATOM 649 O O . ALA A 1 84 ? 2.506 13.079 1.239 1.00 93.81 84 ALA A O 1
ATOM 650 N N . ALA A 1 85 ? 3.122 11.077 2.051 1.00 93.75 85 ALA A N 1
ATOM 651 C CA . ALA A 1 85 ? 2.197 11.084 3.176 1.00 93.75 85 ALA A CA 1
ATOM 652 C C . ALA A 1 85 ? 2.587 12.130 4.226 1.00 93.75 85 ALA A C 1
ATOM 654 O O . ALA A 1 85 ? 3.756 12.471 4.401 1.00 93.75 85 ALA A O 1
ATOM 655 N N . GLN A 1 86 ? 1.582 12.635 4.933 1.00 90.94 86 GLN A N 1
ATOM 656 C CA . GLN A 1 86 ? 1.718 13.532 6.077 1.00 90.94 86 GLN A CA 1
ATOM 657 C C . GLN A 1 86 ? 0.869 12.963 7.218 1.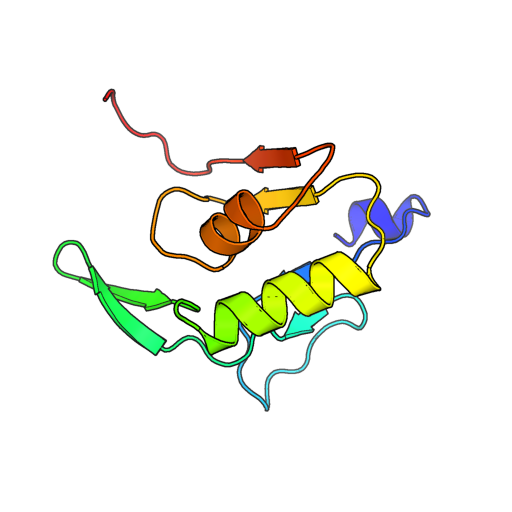00 90.94 86 GLN A C 1
ATOM 659 O O . GLN A 1 86 ? -0.184 12.383 6.957 1.00 90.94 86 GLN A O 1
ATOM 664 N N . GLY A 1 87 ? 1.309 13.132 8.466 1.00 91.44 87 GLY A N 1
ATOM 665 C CA . GLY A 1 87 ? 0.603 12.608 9.640 1.00 91.44 87 GLY A CA 1
ATOM 666 C C . GLY A 1 87 ? 1.144 11.258 10.137 1.00 91.44 87 GLY A C 1
ATOM 667 O O . GLY A 1 87 ? 2.325 10.966 9.937 1.00 91.44 87 GLY A O 1
ATOM 668 N N . PRO A 1 88 ? 0.326 10.452 10.841 1.00 96.38 88 PRO A N 1
ATOM 669 C CA . PRO A 1 88 ? 0.772 9.203 11.456 1.00 96.38 88 PRO A CA 1
ATOM 670 C C . PRO A 1 88 ? 1.128 8.129 10.418 1.00 96.38 88 PRO A C 1
ATOM 672 O O . PRO A 1 88 ? 0.263 7.610 9.710 1.00 96.38 88 PRO A O 1
ATOM 675 N N . ILE A 1 89 ? 2.411 7.764 10.355 1.00 95.88 89 ILE A N 1
ATOM 676 C CA . ILE A 1 89 ? 2.927 6.726 9.455 1.00 95.88 89 ILE A CA 1
ATOM 677 C C . ILE A 1 89 ? 3.493 5.573 10.284 1.00 95.88 89 ILE A C 1
ATOM 679 O O . ILE A 1 89 ? 4.336 5.771 11.158 1.00 95.88 89 ILE A O 1
ATOM 683 N N . VAL A 1 90 ? 3.060 4.354 9.971 1.00 96.31 90 VAL A N 1
ATOM 684 C CA . VAL A 1 90 ? 3.596 3.104 10.518 1.00 96.31 90 VAL A CA 1
ATOM 685 C C . VAL A 1 90 ? 4.243 2.325 9.381 1.00 96.31 90 VAL A C 1
ATOM 687 O O . VAL A 1 90 ? 3.638 2.145 8.328 1.00 96.31 90 VAL A O 1
ATOM 690 N N . ALA A 1 91 ? 5.462 1.832 9.584 1.00 93.31 91 ALA A N 1
ATOM 691 C CA . ALA A 1 91 ? 6.156 1.004 8.604 1.00 93.31 91 ALA A CA 1
ATOM 692 C C . ALA A 1 91 ? 6.479 -0.379 9.181 1.00 93.31 91 ALA A C 1
ATOM 694 O O . ALA A 1 91 ? 6.958 -0.493 10.308 1.00 93.31 91 ALA A O 1
ATOM 695 N N . THR A 1 92 ? 6.251 -1.432 8.395 1.00 90.94 92 THR A N 1
ATOM 696 C CA . THR A 1 92 ? 6.672 -2.803 8.720 1.00 90.94 92 THR A CA 1
ATOM 697 C C . THR A 1 92 ? 7.705 -3.280 7.711 1.00 90.94 92 THR A C 1
ATOM 699 O O . THR A 1 92 ? 7.490 -3.173 6.505 1.00 90.94 92 THR A O 1
ATOM 702 N N . PHE A 1 93 ? 8.803 -3.839 8.209 1.00 88.50 93 PHE A N 1
ATOM 703 C CA . PHE A 1 93 ? 9.897 -4.395 7.417 1.00 88.50 93 PHE A CA 1
ATOM 704 C C . PHE A 1 93 ? 9.904 -5.912 7.617 1.00 88.50 93 PHE A C 1
ATOM 706 O O . PHE A 1 93 ? 10.080 -6.353 8.752 1.00 88.50 93 PHE A O 1
ATOM 713 N N . HIS A 1 94 ? 9.689 -6.712 6.564 1.00 81.88 94 HIS A N 1
ATOM 714 C CA . HIS A 1 94 ? 9.646 -8.178 6.709 1.00 81.88 94 HIS A CA 1
ATOM 715 C C . HIS A 1 94 ? 11.013 -8.837 6.512 1.00 81.88 94 HIS A C 1
ATOM 717 O O . HIS A 1 94 ? 11.198 -9.998 6.870 1.00 81.88 94 HIS A O 1
ATOM 723 N N . THR A 1 95 ? 12.002 -8.100 6.006 1.00 75.12 95 THR A N 1
ATOM 724 C CA . THR A 1 95 ? 13.379 -8.584 5.877 1.00 75.12 95 THR A CA 1
ATOM 725 C C . THR A 1 95 ? 14.212 -8.274 7.117 1.00 75.12 95 THR A C 1
ATOM 727 O O . THR A 1 95 ? 14.329 -7.115 7.522 1.00 75.12 95 THR A O 1
ATOM 730 N N . SER A 1 96 ? 14.895 -9.283 7.661 1.00 73.31 96 SER A N 1
ATOM 731 C CA . SER A 1 96 ? 16.008 -9.064 8.586 1.00 73.31 96 SER A CA 1
ATOM 732 C C . SER A 1 96 ? 17.239 -8.615 7.795 1.00 73.31 96 SER A C 1
ATOM 734 O O . SER A 1 96 ? 17.830 -9.423 7.079 1.00 73.31 96 SER A O 1
ATOM 736 N N . ASN A 1 97 ? 17.641 -7.350 7.914 1.00 63.81 97 ASN A N 1
ATOM 737 C CA . ASN A 1 97 ? 18.914 -6.891 7.360 1.00 63.81 97 ASN A CA 1
ATOM 738 C C . ASN A 1 97 ? 20.001 -7.011 8.446 1.00 63.81 97 ASN A C 1
ATOM 740 O O . ASN A 1 97 ? 19.924 -6.281 9.440 1.00 63.81 97 ASN A O 1
ATOM 744 N N . PRO A 1 98 ? 20.978 -7.934 8.335 1.00 53.03 98 PRO A N 1
ATOM 745 C CA . PRO A 1 98 ? 22.037 -8.073 9.328 1.00 53.03 98 PRO A CA 1
ATOM 746 C C . PRO A 1 98 ? 22.990 -6.870 9.253 1.00 53.03 98 PRO A C 1
ATOM 748 O O . PRO A 1 98 ? 23.997 -6.914 8.563 1.00 53.03 98 PRO A O 1
ATOM 751 N N . ARG A 1 99 ? 22.649 -5.825 10.021 1.00 51.94 99 ARG A N 1
ATOM 752 C CA . ARG A 1 99 ? 23.375 -4.558 10.252 1.00 51.94 99 ARG A CA 1
ATOM 753 C C . ARG A 1 99 ? 23.581 -3.671 9.008 1.00 51.94 99 ARG A C 1
ATOM 755 O O . ARG A 1 99 ? 23.798 -4.141 7.899 1.00 51.94 99 ARG A O 1
ATOM 762 N N . SER A 1 100 ? 23.453 -2.361 9.233 1.00 54.47 100 SER A N 1
ATOM 763 C CA . SER A 1 100 ? 23.906 -1.280 8.344 1.00 54.47 100 SER A CA 1
ATOM 764 C C . SER A 1 100 ? 25.421 -1.141 8.380 1.00 54.47 100 SER A C 1
ATOM 766 O O . SER A 1 100 ? 25.945 -1.236 9.519 1.00 54.47 100 SER A O 1
#

Foldseek 3Di:
DVVVVVVVDQAAAEDDDEPPDDDDPRYDHLYHFDWDDDPNDTDGASADDSSLVSLLVCQVVVVDQEAEAEALPDRHSRVSNVVRHDHHYHYDYPDDDPDD

Secondary structure (DSSP, 8-state):
-HHHHHTT----EEE---TT----TTEEE--PPEEEEETTEEEEE--SHHHHHHHHHHHHHH--S-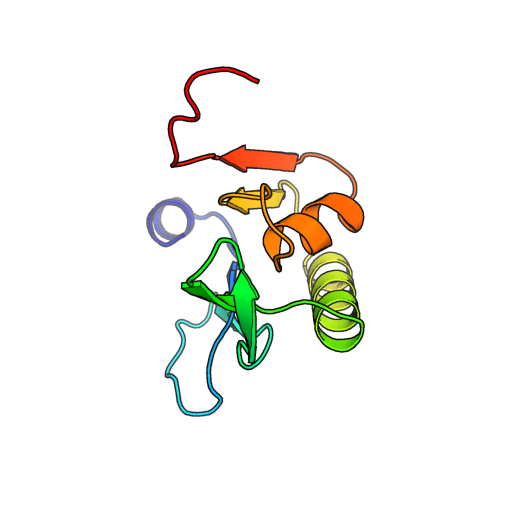EEEE-TTSSSHHHHHHHH--S-EEEE--S-----

Sequence (100 aa):
AEHLIRLGHEVSVLAPADDETPLPRYVVSAGRAVPVPYNGSVARLNFGFLSAARVRRWLHDGTFDVIHIHEPTSPSLGLLACWAAQGPIVATFHTSNPRS

Radius of gyration: 14.27 Å; chains: 1; bounding box: 39×23×29 Å

pLDDT: mean 88.26, std 10.35, range [51.94, 98.19]